Protein AF-A0A969Q7S2-F1 (afdb_monomer_lite)

Structure (mmCIF, N/CA/C/O backbone):
data_AF-A0A969Q7S2-F1
#
_entry.id   AF-A0A969Q7S2-F1
#
loop_
_atom_site.group_PDB
_atom_site.id
_atom_site.type_symbol
_atom_site.label_atom_id
_atom_site.label_alt_id
_atom_site.label_comp_id
_atom_site.label_asym_id
_atom_site.label_entity_id
_atom_site.label_seq_id
_atom_site.pdbx_PDB_ins_code
_atom_site.Cartn_x
_atom_site.Cartn_y
_atom_site.Cartn_z
_atom_site.occupancy
_atom_site.B_iso_or_equiv
_atom_site.auth_seq_id
_atom_site.auth_comp_id
_atom_site.auth_asym_id
_atom_site.auth_atom_id
_atom_site.pdbx_PDB_model_num
ATOM 1 N N . MET A 1 1 ? 19.316 -10.110 14.753 1.00 42.16 1 MET A N 1
ATOM 2 C CA . MET A 1 1 ? 18.571 -8.847 14.957 1.00 42.16 1 MET A CA 1
ATOM 3 C C . MET A 1 1 ? 17.429 -9.116 15.930 1.00 42.16 1 MET A C 1
ATOM 5 O O . MET A 1 1 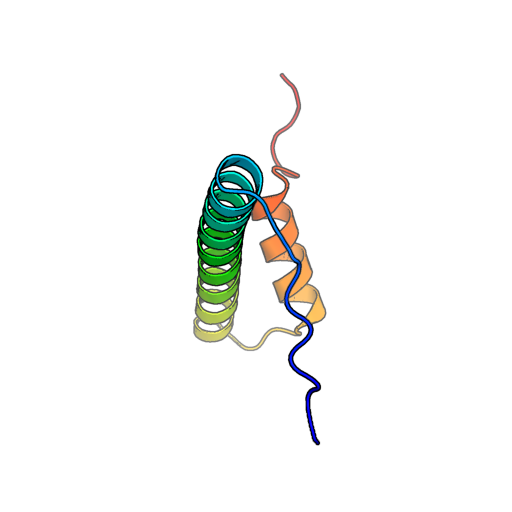? 16.403 -9.643 15.523 1.00 42.16 1 MET A O 1
ATOM 9 N N . PHE A 1 2 ? 17.624 -8.848 17.224 1.00 48.62 2 PHE A N 1
ATOM 10 C CA . PHE A 1 2 ? 16.556 -8.979 18.219 1.00 48.62 2 PHE A CA 1
ATOM 11 C C . PHE A 1 2 ? 15.674 -7.733 18.151 1.00 48.62 2 PHE A C 1
ATOM 13 O O . PHE A 1 2 ? 16.020 -6.683 18.688 1.00 48.62 2 PHE A O 1
ATOM 20 N N . ALA A 1 3 ? 14.550 -7.819 17.443 1.00 63.28 3 ALA A N 1
ATOM 21 C CA . ALA A 1 3 ? 13.539 -6.777 17.510 1.00 63.28 3 ALA A CA 1
ATOM 22 C C . ALA A 1 3 ? 12.867 -6.858 18.889 1.00 63.28 3 ALA A C 1
ATOM 24 O O . ALA A 1 3 ? 12.066 -7.757 19.144 1.00 63.28 3 ALA A O 1
ATOM 25 N N . ILE A 1 4 ? 13.206 -5.935 19.794 1.00 69.88 4 ILE A N 1
ATOM 26 C CA . ILE A 1 4 ? 12.459 -5.754 21.042 1.00 69.88 4 ILE A CA 1
ATOM 27 C C . ILE A 1 4 ? 11.026 -5.405 20.644 1.00 69.88 4 ILE A C 1
ATOM 29 O O . ILE A 1 4 ? 10.773 -4.350 20.056 1.00 69.88 4 ILE A O 1
ATOM 33 N N . LYS A 1 5 ? 10.089 -6.307 20.938 1.00 65.00 5 LYS A N 1
ATOM 34 C CA . LYS A 1 5 ? 8.672 -6.137 20.623 1.00 65.00 5 LYS A CA 1
ATOM 35 C C . LYS A 1 5 ? 8.107 -5.033 21.524 1.00 65.00 5 LYS A C 1
ATOM 37 O O . LYS A 1 5 ? 7.641 -5.295 22.626 1.00 65.00 5 LYS A O 1
ATOM 42 N N . ARG A 1 6 ? 8.195 -3.775 21.082 1.00 71.31 6 ARG A N 1
ATOM 43 C CA . ARG A 1 6 ? 7.575 -2.638 21.775 1.00 71.31 6 ARG A CA 1
ATOM 44 C C . ARG A 1 6 ? 6.096 -2.593 21.403 1.00 71.31 6 ARG A C 1
ATOM 46 O O . ARG A 1 6 ? 5.747 -2.165 20.307 1.00 71.31 6 ARG A O 1
ATOM 53 N N . ALA A 1 7 ? 5.238 -3.074 22.297 1.00 78.12 7 ALA A N 1
ATOM 54 C CA . ALA A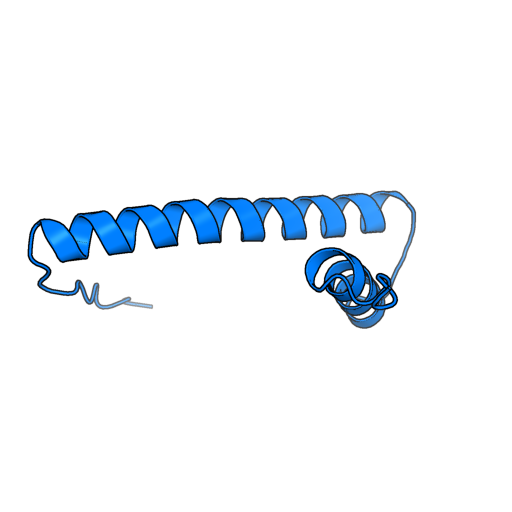 1 7 ? 3.795 -2.897 22.186 1.00 78.12 7 ALA A CA 1
ATOM 55 C C . ALA A 1 7 ? 3.374 -1.627 22.935 1.00 78.12 7 ALA A C 1
ATOM 57 O O . ALA A 1 7 ? 3.857 -1.362 24.036 1.00 78.12 7 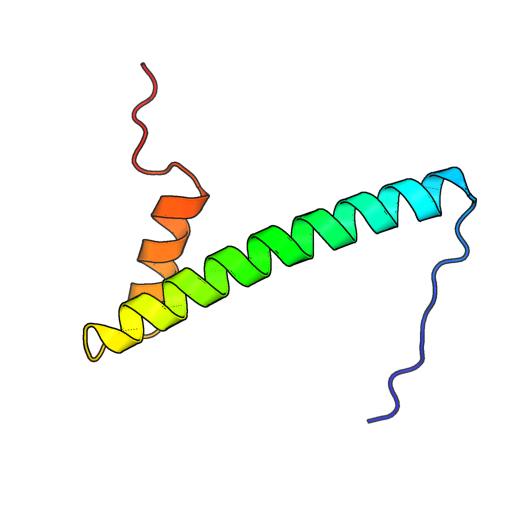ALA A O 1
ATOM 58 N N . LEU A 1 8 ? 2.474 -0.845 22.341 1.00 79.69 8 LEU A N 1
ATOM 59 C CA . LEU A 1 8 ? 1.826 0.264 23.035 1.00 79.69 8 LEU A CA 1
ATOM 60 C C . LEU A 1 8 ? 0.801 -0.312 24.020 1.00 79.69 8 LEU A C 1
ATOM 62 O O . LEU A 1 8 ? 0.027 -1.199 23.656 1.00 79.69 8 LEU A O 1
ATOM 66 N N . LYS A 1 9 ? 0.777 0.192 25.257 1.00 89.94 9 LYS A N 1
ATOM 67 C CA . LYS A 1 9 ? -0.304 -0.099 26.203 1.00 89.94 9 LYS A CA 1
ATOM 68 C C . LYS A 1 9 ? -1.496 0.779 25.824 1.00 89.94 9 LYS A C 1
ATOM 70 O O . LYS A 1 9 ? -1.518 1.950 26.178 1.00 89.94 9 LYS A O 1
ATOM 75 N N . LEU A 1 10 ? -2.425 0.217 25.058 1.00 89.62 10 LEU A N 1
ATOM 76 C CA . LEU A 1 10 ? -3.612 0.911 24.556 1.00 89.62 10 LEU A CA 1
ATOM 77 C C . LEU A 1 10 ? -4.852 0.504 25.353 1.00 89.62 10 LEU A C 1
ATOM 79 O O . LEU A 1 10 ? -4.957 -0.642 25.795 1.00 89.62 10 LEU A O 1
ATOM 83 N N . ASN A 1 11 ? -5.807 1.419 25.494 1.00 94.88 11 ASN A N 1
ATOM 84 C CA . ASN A 1 11 ? -7.159 1.070 25.928 1.00 94.88 11 ASN A CA 1
ATOM 85 C C . ASN A 1 11 ? -7.990 0.485 24.760 1.00 94.88 11 ASN A C 1
ATOM 87 O O . ASN A 1 11 ? -7.553 0.462 23.607 1.00 94.88 11 ASN A O 1
ATOM 91 N N . ASN A 1 12 ? -9.213 0.020 25.040 1.00 93.25 12 ASN A N 1
ATOM 92 C CA . ASN A 1 12 ? -10.061 -0.637 24.034 1.00 93.25 12 ASN A CA 1
ATOM 93 C C . ASN A 1 12 ? -10.433 0.275 22.847 1.00 93.25 12 ASN A C 1
ATOM 95 O O . ASN A 1 12 ? -10.540 -0.196 21.711 1.00 93.25 12 ASN A O 1
ATOM 99 N N . GLN A 1 13 ? -10.616 1.577 23.085 1.00 94.19 13 GLN A N 1
ATOM 100 C CA . GLN A 1 13 ? -10.949 2.539 22.031 1.00 94.19 13 GLN A CA 1
ATOM 101 C C . GLN A 1 13 ? -9.735 2.816 21.138 1.00 94.19 13 GLN A C 1
ATOM 103 O O . GLN A 1 13 ? -9.835 2.750 19.912 1.00 94.19 13 GLN A O 1
ATOM 108 N N . GLU A 1 14 ? -8.573 3.050 21.742 1.00 90.56 14 GLU A N 1
ATOM 109 C CA . GLU A 1 14 ? -7.309 3.286 21.042 1.00 90.56 14 GLU A CA 1
ATOM 110 C C . GLU A 1 14 ? -6.866 2.063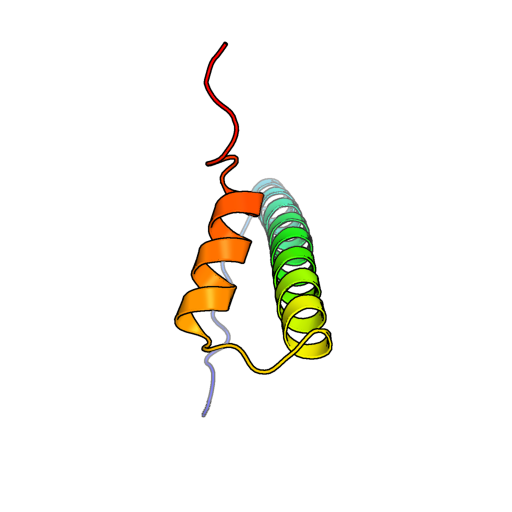 20.235 1.00 90.56 14 GLU A C 1
ATOM 112 O O . GLU A 1 14 ? -6.450 2.201 19.086 1.00 90.56 14 GLU A O 1
ATOM 117 N N . ALA A 1 15 ? -7.001 0.856 20.792 1.00 89.75 15 ALA A N 1
ATOM 118 C CA . ALA A 1 15 ? -6.699 -0.387 20.087 1.00 89.75 15 ALA A CA 1
ATOM 119 C C . ALA A 1 15 ? -7.590 -0.558 18.848 1.00 89.75 15 ALA A C 1
ATOM 121 O O . ALA A 1 15 ? -7.098 -0.889 17.767 1.00 89.75 15 ALA A O 1
ATOM 122 N N . THR A 1 16 ? -8.885 -0.257 18.978 1.00 90.19 16 THR A N 1
ATOM 123 C CA . THR A 1 16 ? -9.837 -0.288 17.859 1.00 90.19 16 THR A CA 1
ATOM 124 C C . THR A 1 16 ? -9.471 0.741 16.788 1.00 90.19 16 THR A C 1
ATOM 126 O O . THR A 1 16 ? -9.487 0.428 15.596 1.00 90.19 16 THR A O 1
ATOM 129 N N . LEU A 1 17 ? -9.106 1.962 17.187 1.00 89.19 17 LEU A N 1
ATOM 130 C CA . LEU A 1 17 ? -8.681 3.013 16.262 1.00 89.19 17 LEU A CA 1
ATOM 131 C C . LEU A 1 17 ? -7.396 2.622 15.516 1.00 89.19 17 LEU A C 1
ATOM 133 O O . LEU A 1 17 ? -7.330 2.716 14.290 1.00 89.19 17 LEU A O 1
ATOM 137 N N . MET A 1 18 ? -6.399 2.109 16.238 1.00 84.88 18 MET A N 1
ATOM 138 C CA . MET A 1 18 ? -5.142 1.639 15.657 1.00 84.88 18 MET A CA 1
ATOM 139 C C . MET A 1 18 ? -5.352 0.459 14.704 1.00 84.88 18 MET A C 1
ATOM 141 O O . MET A 1 18 ? -4.734 0.426 13.641 1.00 84.88 18 MET A O 1
ATOM 145 N N . ALA A 1 19 ? -6.253 -0.475 15.023 1.00 85.12 19 ALA A N 1
ATOM 146 C CA . ALA A 1 19 ? -6.598 -1.589 14.140 1.00 85.12 19 ALA A CA 1
ATOM 147 C C . ALA A 1 19 ? -7.241 -1.111 12.827 1.00 85.12 19 ALA A C 1
ATOM 149 O O . ALA A 1 19 ? -6.871 -1.589 11.752 1.00 85.12 19 ALA A O 1
ATOM 150 N N . LYS A 1 20 ? -8.139 -0.114 12.887 1.00 85.06 20 LYS A N 1
ATOM 151 C CA . LYS A 1 20 ? -8.721 0.519 11.689 1.00 85.06 20 LYS A CA 1
ATOM 152 C C . LYS A 1 20 ? -7.641 1.156 10.812 1.00 85.06 20 LYS A C 1
ATOM 154 O O . LYS A 1 20 ? -7.598 0.903 9.608 1.00 85.06 20 LYS A O 1
ATOM 159 N N . HIS A 1 21 ? -6.732 1.928 11.411 1.00 86.75 21 HIS A N 1
ATOM 160 C CA . HIS A 1 21 ? -5.617 2.543 10.686 1.00 86.75 21 HIS A CA 1
ATOM 161 C C . HIS A 1 21 ? -4.649 1.503 10.108 1.00 86.75 21 HIS A C 1
ATOM 163 O O . HIS A 1 21 ? -4.178 1.667 8.983 1.00 86.75 21 HIS A O 1
ATOM 169 N N . ALA A 1 22 ? -4.374 0.415 10.832 1.00 83.31 22 ALA A N 1
ATOM 170 C CA . ALA A 1 22 ? -3.533 -0.677 10.349 1.00 83.31 22 ALA A CA 1
ATOM 171 C C . ALA A 1 22 ? -4.159 -1.378 9.134 1.00 83.31 22 ALA A C 1
ATOM 173 O O . ALA A 1 22 ? -3.463 -1.620 8.145 1.00 83.31 22 ALA A O 1
ATOM 174 N N . GLY A 1 23 ? -5.471 -1.635 9.176 1.00 83.38 23 GLY A N 1
ATOM 175 C CA . GLY A 1 23 ? -6.224 -2.179 8.046 1.00 83.38 23 GLY A CA 1
ATOM 176 C C . GLY A 1 23 ? -6.163 -1.262 6.826 1.00 83.38 23 GLY A C 1
ATOM 177 O O . GLY A 1 23 ? -5.768 -1.695 5.744 1.00 83.38 23 GLY A O 1
ATOM 178 N N . PHE A 1 24 ? -6.449 0.029 7.010 1.00 82.06 24 PHE A N 1
ATOM 179 C CA . PHE A 1 24 ? -6.391 1.010 5.925 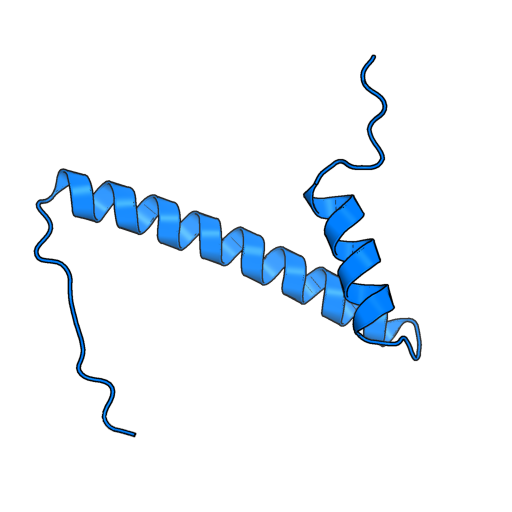1.00 82.06 24 PHE A CA 1
ATOM 180 C C . PHE A 1 24 ? -4.982 1.141 5.328 1.00 82.06 24 PHE A C 1
ATOM 182 O O . PHE A 1 24 ? -4.808 1.074 4.111 1.00 82.06 24 PHE A O 1
ATOM 189 N N . ARG A 1 25 ? -3.945 1.226 6.172 1.00 83.25 25 ARG A N 1
ATOM 190 C CA . ARG A 1 25 ? -2.545 1.252 5.725 1.00 83.25 25 ARG A CA 1
ATOM 191 C C . ARG A 1 25 ? -2.188 0.009 4.911 1.00 83.25 25 ARG A C 1
ATOM 193 O O . ARG A 1 25 ? -1.462 0.126 3.925 1.00 83.25 25 ARG A O 1
ATOM 200 N N . ARG A 1 26 ? -2.685 -1.171 5.301 1.00 87.38 26 ARG A N 1
ATOM 201 C CA . ARG A 1 26 ? -2.448 -2.423 4.570 1.00 87.38 26 ARG A CA 1
ATOM 202 C C . ARG A 1 26 ? -3.091 -2.397 3.186 1.00 87.38 26 ARG A C 1
ATOM 204 O O . ARG A 1 26 ? -2.434 -2.797 2.230 1.00 87.38 26 ARG A O 1
ATOM 211 N N . VAL A 1 27 ? -4.319 -1.892 3.073 1.00 86.50 27 VAL A N 1
ATOM 212 C CA . VAL A 1 27 ? -5.018 -1.740 1.787 1.00 86.50 27 VAL A CA 1
ATOM 213 C C . VAL A 1 27 ? -4.245 -0.805 0.856 1.00 86.50 27 VAL A C 1
ATOM 215 O O . VAL A 1 27 ? -3.919 -1.200 -0.260 1.00 86.50 27 VAL A O 1
ATOM 218 N N . VAL A 1 28 ? -3.870 0.387 1.330 1.00 85.06 28 VAL A N 1
ATOM 219 C CA . VAL A 1 28 ? -3.121 1.370 0.524 1.00 85.06 28 VAL A CA 1
ATOM 220 C C . VAL A 1 28 ? -1.752 0.827 0.106 1.00 85.06 28 VAL A C 1
ATOM 222 O O . VAL A 1 28 ? -1.351 0.976 -1.047 1.00 85.06 28 VAL A O 1
ATOM 225 N N . PHE A 1 29 ? -1.041 0.148 1.014 1.00 86.62 29 PHE A N 1
ATOM 226 C CA . PHE A 1 29 ? 0.244 -0.476 0.695 1.00 86.62 29 PHE A CA 1
ATOM 227 C C . PHE A 1 29 ? 0.104 -1.559 -0.380 1.00 86.62 29 PHE A C 1
ATOM 229 O O . PHE A 1 29 ? 0.863 -1.563 -1.346 1.00 86.62 29 PHE A O 1
ATOM 236 N N . ASN A 1 30 ? -0.875 -2.457 -0.237 1.00 90.06 30 ASN A N 1
ATOM 237 C CA . ASN A 1 30 ? -1.108 -3.524 -1.208 1.00 90.06 30 ASN A CA 1
ATOM 238 C C . ASN A 1 30 ? -1.525 -2.963 -2.575 1.00 90.06 30 ASN A C 1
ATOM 240 O O . ASN A 1 30 ? -1.067 -3.464 -3.597 1.00 90.06 30 ASN A O 1
ATOM 244 N N . MET A 1 31 ? -2.332 -1.899 -2.598 1.00 90.00 31 MET A N 1
ATOM 245 C CA . MET A 1 31 ? -2.698 -1.195 -3.828 1.00 90.00 31 MET A CA 1
ATOM 246 C C . MET A 1 31 ? -1.460 -0.621 -4.532 1.00 90.00 31 MET A C 1
ATOM 248 O O . MET A 1 31 ? -1.248 -0.888 -5.712 1.00 90.00 31 MET A O 1
ATOM 252 N N . GLY A 1 32 ? -0.604 0.111 -3.811 1.00 89.38 32 GLY A N 1
ATOM 253 C CA . GLY A 1 32 ? 0.634 0.660 -4.375 1.00 89.38 32 GLY A CA 1
ATOM 254 C C . GLY A 1 32 ? 1.606 -0.422 -4.856 1.00 89.38 32 GLY A C 1
ATOM 255 O O . GLY A 1 32 ? 2.224 -0.271 -5.909 1.00 89.38 32 GLY A O 1
ATOM 256 N N . LEU A 1 33 ? 1.708 -1.537 -4.122 1.00 91.19 33 LEU A N 1
ATOM 257 C CA . LEU A 1 33 ? 2.521 -2.683 -4.524 1.00 91.19 33 LEU A CA 1
ATOM 258 C C . LEU A 1 33 ? 1.996 -3.317 -5.817 1.00 91.19 33 LEU A C 1
ATOM 260 O O . LEU A 1 33 ? 2.785 -3.557 -6.723 1.00 91.19 33 LEU A O 1
ATOM 264 N N . SER A 1 34 ? 0.680 -3.526 -5.925 1.00 92.19 34 SER A N 1
ATOM 265 C CA . SER A 1 34 ? 0.046 -4.060 -7.135 1.00 92.19 34 SER A CA 1
ATOM 266 C C . SER A 1 34 ? 0.324 -3.181 -8.353 1.00 92.19 34 SER A C 1
ATOM 268 O O . SER A 1 34 ? 0.706 -3.700 -9.397 1.00 92.19 34 SER A O 1
ATOM 270 N N . LEU A 1 35 ? 0.185 -1.857 -8.216 1.00 90.38 35 LEU A N 1
ATOM 271 C CA . LEU A 1 35 ? 0.483 -0.907 -9.294 1.00 90.38 35 LEU A CA 1
ATOM 272 C C . LEU A 1 35 ? 1.955 -0.982 -9.716 1.00 90.38 35 LEU A C 1
ATOM 274 O O . LEU A 1 35 ? 2.256 -1.074 -10.902 1.00 90.38 35 LEU A O 1
ATOM 278 N N . ARG A 1 36 ? 2.879 -1.008 -8.746 1.00 89.25 36 ARG A N 1
ATOM 279 C CA . ARG A 1 36 ? 4.316 -1.149 -9.022 1.00 89.25 36 ARG A CA 1
ATOM 280 C C . ARG A 1 36 ? 4.615 -2.450 -9.770 1.00 89.25 36 ARG A C 1
ATOM 282 O O . ARG A 1 36 ? 5.361 -2.425 -10.742 1.00 89.25 36 ARG A O 1
ATOM 289 N N . THR A 1 37 ? 4.048 -3.572 -9.330 1.00 89.69 37 THR A N 1
ATOM 290 C CA . THR A 1 37 ? 4.251 -4.879 -9.971 1.00 89.69 37 THR A CA 1
ATOM 291 C C . THR A 1 37 ? 3.700 -4.909 -11.396 1.00 89.69 37 THR A C 1
ATOM 293 O O . THR A 1 37 ? 4.367 -5.441 -12.277 1.00 89.69 37 THR A O 1
ATOM 296 N N . GLN A 1 38 ? 2.534 -4.305 -11.638 1.00 89.75 38 GLN A N 1
ATOM 297 C CA . GLN A 1 38 ? 1.955 -4.196 -12.981 1.00 89.75 38 GLN A CA 1
ATOM 298 C C . GLN A 1 38 ? 2.863 -3.398 -13.922 1.00 89.75 38 GLN A C 1
ATOM 300 O O . GLN A 1 38 ? 3.175 -3.879 -15.006 1.00 89.75 38 GLN A O 1
ATOM 305 N N . MET A 1 39 ? 3.395 -2.251 -13.486 1.00 87.81 39 MET A N 1
ATOM 306 C CA . MET A 1 39 ? 4.311 -1.467 -14.326 1.00 87.81 39 MET A CA 1
ATOM 307 C C . MET A 1 39 ? 5.553 -2.262 -14.741 1.00 87.81 39 MET A C 1
ATOM 309 O O . MET A 1 39 ? 5.952 -2.207 -15.896 1.00 87.81 39 MET A O 1
ATOM 313 N N . TYR A 1 40 ? 6.138 -3.054 -13.841 1.00 88.31 40 TYR A N 1
ATOM 314 C CA . TYR A 1 40 ? 7.284 -3.899 -14.200 1.00 88.31 40 TYR A CA 1
ATOM 315 C C . TYR A 1 40 ? 6.941 -5.054 -15.144 1.00 88.31 40 TYR A C 1
ATOM 317 O O 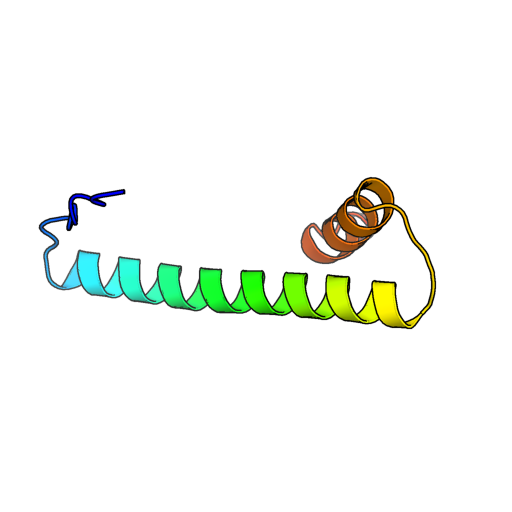. TYR A 1 40 ? 7.837 -5.577 -15.798 1.00 88.31 40 TYR A O 1
ATOM 325 N N . SER A 1 41 ? 5.670 -5.455 -15.239 1.00 87.19 41 SER A N 1
ATOM 326 C CA . SER A 1 41 ? 5.240 -6.445 -16.233 1.00 87.19 41 SER A CA 1
ATOM 327 C C . SER A 1 41 ? 5.102 -5.867 -17.645 1.00 87.19 41 SER A C 1
ATOM 329 O O . SER A 1 41 ? 5.119 -6.623 -18.610 1.00 87.19 41 SER A O 1
ATOM 331 N N . GLU A 1 42 ? 5.008 -4.540 -17.776 1.00 86.44 42 GLU A N 1
ATOM 332 C CA . GLU A 1 42 ? 4.864 -3.845 -19.062 1.00 86.44 42 GLU A CA 1
ATOM 333 C C . GLU A 1 42 ? 6.211 -3.445 -19.689 1.00 86.44 42 GLU A C 1
ATOM 335 O O . GLU A 1 42 ? 6.264 -3.109 -20.872 1.00 86.44 42 GLU A O 1
ATOM 340 N N . GLY A 1 43 ? 7.310 -3.488 -18.928 1.00 84.81 43 GLY A N 1
ATOM 341 C CA . GLY A 1 43 ? 8.646 -3.207 -19.446 1.00 84.81 43 GLY A CA 1
ATOM 342 C C . GLY A 1 43 ? 9.690 -2.915 -18.371 1.00 84.81 43 GLY A C 1
ATOM 343 O O . GLY A 1 43 ? 9.412 -2.894 -17.170 1.00 84.81 43 GLY A O 1
ATOM 344 N N . GLU A 1 44 ? 10.919 -2.659 -18.819 1.00 84.81 44 GLU A N 1
ATOM 345 C CA . GLU A 1 44 ? 12.011 -2.249 -17.939 1.00 84.81 44 GLU A CA 1
ATOM 346 C C . GLU A 1 44 ? 11.922 -0.750 -17.635 1.00 84.81 44 GLU A C 1
ATOM 348 O O . GLU A 1 44 ? 12.142 0.113 -18.488 1.00 84.81 44 GLU A O 1
ATOM 353 N N . PHE A 1 45 ? 11.604 -0.432 -16.383 1.00 86.94 45 PHE A N 1
ATOM 354 C CA . PHE A 1 45 ? 11.554 0.933 -15.877 1.00 86.94 45 PHE A CA 1
ATOM 355 C C . PHE A 1 45 ? 12.553 1.120 -14.737 1.00 86.94 45 PHE A C 1
ATOM 357 O O . PHE A 1 45 ? 12.887 0.184 -14.015 1.00 86.94 45 PHE A O 1
ATOM 364 N N . SER A 1 46 ? 13.011 2.353 -14.527 1.00 88.25 46 SER A N 1
ATOM 365 C CA . SER A 1 46 ? 13.750 2.691 -13.312 1.00 88.25 46 SER A CA 1
ATOM 366 C C . SER A 1 46 ? 12.798 2.855 -12.125 1.00 88.25 46 SER A C 1
ATOM 368 O O . SER A 1 46 ? 11.702 3.410 -12.261 1.00 88.25 46 SER A O 1
ATOM 370 N N . ASP A 1 47 ? 13.244 2.452 -10.932 1.00 86.38 47 ASP A N 1
ATOM 371 C CA . ASP A 1 47 ? 12.455 2.568 -9.696 1.00 86.38 47 ASP A CA 1
ATOM 372 C C . ASP A 1 47 ? 11.959 3.994 -9.436 1.00 86.38 47 ASP A C 1
ATOM 374 O O . ASP A 1 47 ? 10.816 4.199 -9.026 1.00 86.38 47 ASP A O 1
ATOM 378 N N . SER A 1 48 ? 12.790 4.998 -9.718 1.00 88.00 48 SER A N 1
ATOM 379 C CA . SER A 1 48 ? 12.433 6.407 -9.543 1.00 88.00 48 SER A CA 1
ATOM 380 C C . SER A 1 48 ? 11.259 6.826 -10.431 1.00 88.00 48 SER A C 1
ATOM 382 O O . SER A 1 48 ? 10.384 7.569 -9.980 1.00 88.00 48 SER A O 1
ATOM 384 N N . LYS A 1 49 ? 11.195 6.321 -11.668 1.00 87.94 49 LYS A N 1
ATOM 385 C CA . LYS A 1 49 ? 10.113 6.621 -12.610 1.00 87.94 49 LYS A CA 1
ATOM 386 C C . LYS A 1 49 ? 8.814 5.944 -12.182 1.00 87.94 49 LYS A C 1
ATOM 388 O O . LYS A 1 49 ? 7.791 6.617 -12.089 1.00 87.94 49 LYS A O 1
ATOM 393 N N . VAL A 1 50 ? 8.872 4.658 -11.831 1.00 89.31 50 VAL A N 1
ATOM 394 C CA . VAL A 1 50 ? 7.701 3.895 -11.367 1.00 89.31 50 VAL A CA 1
ATOM 395 C C . VAL A 1 50 ? 7.109 4.521 -10.105 1.00 89.31 50 VAL A C 1
ATOM 397 O O . VAL A 1 50 ? 5.908 4.768 -10.035 1.00 89.31 50 VAL A O 1
ATOM 400 N N . ILE A 1 51 ? 7.947 4.865 -9.122 1.00 88.50 51 ILE A N 1
ATOM 401 C CA . ILE A 1 51 ? 7.487 5.499 -7.879 1.00 88.50 51 ILE A CA 1
ATOM 402 C C . ILE A 1 51 ? 6.813 6.850 -8.154 1.00 88.50 51 ILE A C 1
ATOM 404 O O . ILE A 1 51 ? 5.799 7.160 -7.525 1.00 88.50 51 ILE A O 1
ATOM 408 N N . ASN A 1 52 ? 7.349 7.660 -9.070 1.00 88.12 52 ASN A N 1
ATOM 409 C CA . ASN A 1 52 ? 6.765 8.959 -9.399 1.00 88.12 52 ASN A CA 1
ATOM 410 C C . ASN A 1 52 ? 5.397 8.832 -10.081 1.00 88.12 52 ASN A C 1
ATOM 412 O O . ASN A 1 52 ? 4.487 9.578 -9.725 1.00 88.12 52 ASN A O 1
ATOM 416 N N . GLU A 1 53 ? 5.216 7.880 -10.999 1.00 87.19 53 GLU A N 1
ATOM 417 C CA . GLU A 1 53 ? 3.912 7.646 -11.636 1.00 87.19 53 GLU A CA 1
ATOM 418 C C . GLU A 1 53 ? 2.881 7.085 -10.648 1.00 87.19 53 GLU A C 1
ATOM 420 O O . GLU A 1 53 ? 1.776 7.621 -10.535 1.00 87.19 53 GLU A O 1
ATOM 425 N N . VAL A 1 54 ? 3.261 6.092 -9.834 1.00 87.25 54 VAL A N 1
ATOM 426 C CA . VAL A 1 54 ? 2.390 5.545 -8.777 1.00 87.25 54 VAL A CA 1
ATOM 427 C C . VAL A 1 54 ? 1.956 6.644 -7.799 1.00 87.25 54 VAL A C 1
ATOM 429 O O . VAL A 1 54 ? 0.790 6.700 -7.402 1.00 87.25 54 VAL A O 1
ATOM 432 N N . LYS A 1 55 ? 2.859 7.569 -7.441 1.00 85.81 55 LYS A N 1
ATOM 433 C CA . LYS A 1 55 ? 2.521 8.724 -6.595 1.00 85.81 55 LYS A CA 1
ATOM 434 C C . LYS A 1 55 ? 1.444 9.602 -7.224 1.00 85.81 55 LYS A C 1
ATOM 436 O O . LYS A 1 55 ? 0.512 9.956 -6.512 1.00 85.81 55 LYS A O 1
ATOM 441 N N . LYS A 1 56 ? 1.527 9.923 -8.521 1.00 85.06 56 LYS A N 1
ATOM 442 C CA . LYS A 1 56 ? 0.529 10.779 -9.194 1.00 85.06 56 LYS A CA 1
ATOM 443 C C . LYS A 1 56 ? -0.882 10.194 -9.123 1.00 85.06 56 LYS A C 1
ATOM 445 O O . LYS A 1 56 ? -1.834 10.943 -8.906 1.00 85.06 56 LYS A O 1
ATOM 450 N N . VAL A 1 57 ? -0.999 8.872 -9.277 1.00 82.19 57 VAL A N 1
ATOM 451 C CA . VAL A 1 57 ? -2.272 8.141 -9.168 1.00 82.19 57 VAL A CA 1
ATOM 452 C C . VAL A 1 57 ? -2.831 8.235 -7.746 1.00 82.19 57 VAL A C 1
ATOM 454 O O . VAL A 1 57 ? -4.006 8.541 -7.563 1.00 82.19 57 VAL A O 1
ATOM 457 N N . LEU A 1 58 ? -1.989 8.024 -6.730 1.00 81.12 58 LEU A N 1
ATOM 458 C CA . LEU A 1 58 ? -2.422 8.001 -5.328 1.00 81.12 58 LEU A CA 1
ATOM 459 C C . LEU A 1 58 ? -2.697 9.392 -4.735 1.00 81.12 58 LEU A C 1
ATOM 461 O O . LEU A 1 58 ? -3.514 9.509 -3.826 1.00 81.12 58 LEU A O 1
ATOM 465 N N . THR A 1 59 ? -2.039 10.448 -5.220 1.00 80.88 59 THR A N 1
ATOM 466 C CA . THR A 1 59 ? -2.197 11.812 -4.684 1.00 80.88 59 THR A CA 1
ATOM 467 C C . THR A 1 59 ? -3.218 12.659 -5.437 1.00 80.88 59 THR A C 1
ATOM 469 O O . THR A 1 59 ? -3.343 13.846 -5.148 1.00 80.88 59 THR A O 1
ATOM 472 N N . ASN A 1 60 ? -3.960 12.079 -6.391 1.00 68.94 60 ASN A N 1
ATOM 473 C CA . ASN A 1 60 ? -4.842 12.823 -7.298 1.00 68.94 60 ASN A CA 1
ATOM 474 C C . ASN A 1 60 ? -4.126 13.991 -8.008 1.00 68.94 60 ASN A C 1
ATOM 476 O O . ASN A 1 60 ? -4.775 14.965 -8.377 1.00 68.94 60 ASN A O 1
ATOM 480 N N . TYR A 1 61 ? -2.810 13.902 -8.239 1.00 64.62 61 TYR A N 1
ATOM 481 C CA . TYR A 1 61 ? -2.012 14.979 -8.847 1.00 64.62 61 TYR A CA 1
ATOM 482 C C . TYR A 1 61 ? -2.562 15.448 -10.208 1.00 64.62 61 TYR A C 1
ATOM 484 O O . TYR A 1 61 ? -2.381 16.596 -10.598 1.00 64.62 61 TYR A O 1
ATOM 492 N N . VAL A 1 62 ? -3.257 14.561 -10.927 1.00 61.84 62 VAL A N 1
ATOM 493 C CA . VAL A 1 62 ? -3.829 14.828 -12.258 1.00 61.84 62 VAL A CA 1
ATOM 494 C C . VAL A 1 62 ? -5.234 15.451 -12.188 1.00 61.84 62 VAL A C 1
ATOM 496 O O . VAL A 1 62 ? -5.719 15.978 -13.189 1.00 61.84 62 VAL A O 1
ATOM 499 N N . LYS A 1 63 ? -5.905 15.451 -11.025 1.00 59.12 63 LYS A N 1
ATOM 500 C CA . LYS A 1 63 ? -7.172 16.177 -10.873 1.00 59.12 63 LYS A CA 1
ATOM 501 C C . LYS A 1 63 ? -6.874 17.672 -10.797 1.00 59.12 63 LYS A C 1
ATOM 503 O O . LYS A 1 63 ? -6.462 18.175 -9.755 1.00 59.12 63 LYS A O 1
ATOM 508 N N . LYS A 1 64 ? -7.126 18.393 -11.892 1.00 59.09 64 LYS A N 1
ATOM 509 C CA . LYS A 1 64 ? -7.325 19.845 -11.817 1.00 59.09 64 LYS A CA 1
ATOM 510 C C . LYS A 1 64 ? -8.483 20.106 -10.850 1.00 59.09 64 LYS A C 1
ATOM 512 O O . LYS A 1 64 ? -9.506 19.423 -10.932 1.00 59.09 64 LYS A O 1
ATOM 517 N N . GLN A 1 65 ? -8.298 21.037 -9.911 1.00 60.72 65 GLN A N 1
ATOM 518 C CA . GLN A 1 65 ? -9.431 21.570 -9.155 1.00 60.72 65 GLN A CA 1
ATOM 519 C C . GLN A 1 65 ? -10.451 22.140 -10.159 1.00 60.72 65 GLN A C 1
ATOM 521 O O . GLN A 1 65 ? -10.009 22.689 -11.174 1.00 60.72 65 GLN A O 1
ATOM 526 N N . PRO A 1 66 ? -11.760 21.918 -9.938 1.00 65.31 66 PRO A N 1
ATOM 527 C CA . PRO A 1 66 ? -12.804 22.419 -10.827 1.00 65.31 66 PRO A CA 1
ATOM 528 C C . PRO A 1 66 ? -12.763 23.943 -10.958 1.00 65.31 66 PRO A C 1
ATOM 530 O O . PRO A 1 66 ? -12.387 24.610 -9.966 1.00 65.31 66 PRO A O 1
#

Radius of gyration: 17.41 Å; chains: 1; bounding box: 31×31×46 Å

Sequence (66 aa):
MFAIKRALKLNNQEATLMAKHAGFRRVVFNMGLSLRTQMYSEGEFSDSKVINEVKKVLTNYVKKQP

Foldseek 3Di:
DDDPPDDDPDDPVRVVVVVVVVVVVVVLVVVLVVQLVVVVVVHDDDPVVSVVVSCCVVVVVVDDDD

Secondary structure (DSSP, 8-state):
-----------HHHHHHHHHHHHHHHHHHHHHHHHHHHHHHHS---HHHHHHHHHHHHTTTT----

pLDDT: mean 82.16, std 11.25, range [42.16, 94.88]